Protein AF-A0A1F2SP54-F1 (afdb_monomer)

pLDDT: mean 80.31, std 19.81, range [32.88, 97.44]

Structure (mmCIF, N/CA/C/O backbone):
data_AF-A0A1F2SP54-F1
#
_entry.id   AF-A0A1F2SP54-F1
#
loop_
_atom_site.group_PDB
_atom_site.id
_atom_site.type_symbol
_atom_site.label_atom_id
_atom_site.label_alt_id
_atom_site.label_comp_id
_atom_site.label_asym_id
_atom_site.label_entity_id
_atom_site.label_seq_id
_atom_site.pdbx_PDB_ins_code
_atom_site.Cartn_x
_atom_site.Cartn_y
_atom_site.Car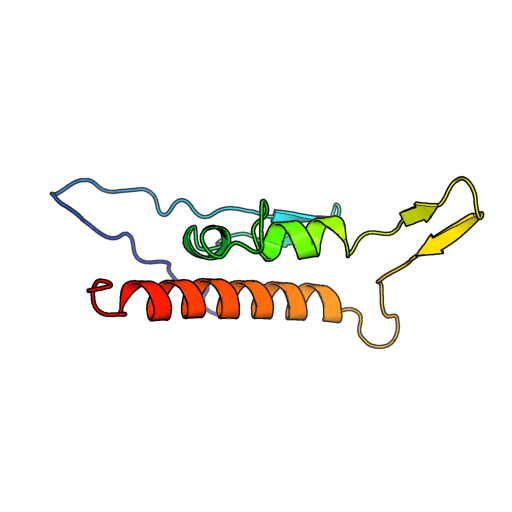tn_z
_atom_site.occupancy
_atom_site.B_iso_or_equiv
_atom_site.auth_seq_id
_atom_site.auth_comp_id
_atom_site.auth_asym_id
_atom_site.auth_atom_id
_atom_site.pdbx_PDB_model_num
ATOM 1 N N . MET A 1 1 ? -17.796 -5.561 -20.008 1.00 35.12 1 MET A N 1
ATOM 2 C CA . MET A 1 1 ? -18.323 -4.612 -19.008 1.00 35.12 1 MET A CA 1
ATOM 3 C C . MET A 1 1 ? -18.390 -5.335 -17.676 1.00 35.12 1 MET A C 1
ATOM 5 O O . MET A 1 1 ? -19.281 -6.151 -17.500 1.00 35.12 1 MET A O 1
ATOM 9 N N . ALA A 1 2 ? -17.398 -5.143 -16.807 1.00 32.88 2 ALA A N 1
ATOM 10 C CA . ALA A 1 2 ? -17.481 -5.594 -15.421 1.00 32.88 2 ALA A CA 1
ATOM 11 C C . ALA A 1 2 ? -18.087 -4.445 -14.614 1.00 32.88 2 ALA A C 1
ATOM 13 O O . ALA A 1 2 ? -17.652 -3.304 -14.768 1.00 32.88 2 ALA A O 1
ATOM 14 N N . ASP A 1 3 ? -19.125 -4.746 -13.844 1.00 33.34 3 ASP A N 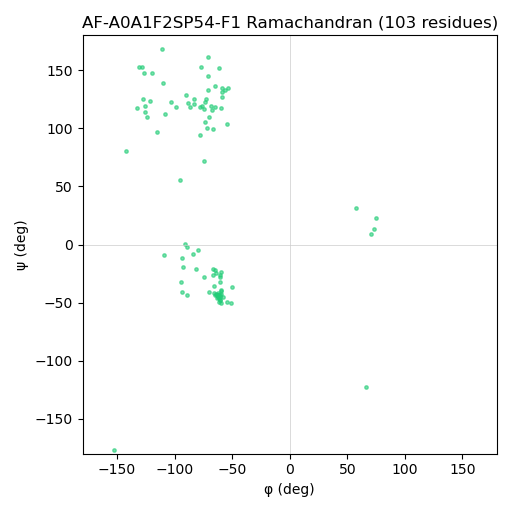1
ATOM 15 C CA . ASP A 1 3 ? -19.806 -3.788 -12.982 1.00 33.34 3 ASP A CA 1
ATOM 16 C C . ASP A 1 3 ? -18.821 -3.333 -11.895 1.00 33.34 3 ASP A C 1
ATOM 18 O O . ASP A 1 3 ? -18.271 -4.156 -11.156 1.00 33.34 3 ASP A O 1
ATOM 22 N N . SER A 1 4 ? -18.510 -2.037 -11.858 1.00 32.91 4 SER A N 1
ATOM 23 C CA . SER A 1 4 ? -17.635 -1.467 -10.833 1.00 32.91 4 SER A CA 1
ATOM 24 C C . SER A 1 4 ? -18.317 -1.606 -9.469 1.00 32.91 4 SER A C 1
ATOM 26 O O . SER A 1 4 ? -19.510 -1.313 -9.369 1.00 32.91 4 SER A O 1
ATOM 28 N N . PRO A 1 5 ? -17.606 -2.011 -8.401 1.00 40.56 5 PRO A N 1
ATOM 29 C CA . PRO A 1 5 ? -18.211 -2.106 -7.080 1.00 40.56 5 PRO A CA 1
ATOM 30 C C . PRO A 1 5 ? -18.736 -0.728 -6.657 1.00 40.56 5 PRO A C 1
ATOM 32 O O . PRO A 1 5 ? -17.978 0.234 -6.533 1.00 40.56 5 PRO A O 1
ATOM 35 N N . GLN A 1 6 ? -20.050 -0.633 -6.459 1.00 42.75 6 GLN A N 1
ATOM 36 C CA . GLN A 1 6 ? -20.692 0.538 -5.875 1.00 42.75 6 GLN A CA 1
ATOM 37 C C . GLN A 1 6 ? -20.340 0.552 -4.386 1.00 42.75 6 GLN A C 1
ATOM 39 O O . GLN A 1 6 ? -20.904 -0.202 -3.595 1.00 42.75 6 GLN A O 1
ATOM 44 N N . PHE A 1 7 ? -19.358 1.365 -4.000 1.00 47.31 7 PHE A N 1
ATOM 45 C CA . PHE A 1 7 ? -19.080 1.634 -2.593 1.00 47.31 7 PHE A CA 1
ATOM 46 C C . PHE A 1 7 ? -20.277 2.399 -2.022 1.00 47.31 7 PHE A C 1
ATOM 48 O O . PHE A 1 7 ? -20.448 3.590 -2.281 1.00 47.31 7 PHE A O 1
ATOM 55 N N . ALA A 1 8 ? -21.156 1.675 -1.328 1.00 41.19 8 ALA A N 1
ATOM 56 C CA . ALA A 1 8 ? -22.379 2.218 -0.761 1.00 41.19 8 ALA A CA 1
ATOM 57 C C . ALA A 1 8 ? -22.060 3.351 0.224 1.00 41.19 8 ALA A C 1
ATOM 59 O O . ALA A 1 8 ? -21.208 3.224 1.103 1.00 41.19 8 ALA A O 1
ATOM 60 N N . THR A 1 9 ? -22.759 4.465 0.052 1.00 47.00 9 THR A N 1
ATOM 61 C CA . THR A 1 9 ? -22.758 5.613 0.954 1.00 47.00 9 THR A CA 1
ATOM 62 C C . THR A 1 9 ? -23.425 5.182 2.261 1.00 47.00 9 THR A C 1
ATOM 64 O O . THR A 1 9 ? -24.588 4.788 2.251 1.00 47.00 9 THR A O 1
ATOM 67 N N . GLY A 1 10 ? -22.692 5.179 3.375 1.00 46.50 10 GLY A N 1
ATOM 68 C CA . GLY A 1 10 ? -23.266 4.890 4.690 1.00 46.50 10 GLY A CA 1
ATOM 69 C C . GLY A 1 10 ? -23.906 6.144 5.281 1.00 46.50 10 GLY A C 1
ATOM 70 O O . GLY A 1 10 ? -23.235 7.168 5.392 1.00 46.50 10 GLY A O 1
ATOM 71 N N . GLU A 1 11 ? -25.185 6.077 5.657 1.00 39.22 11 GLU A N 1
ATOM 72 C CA . GLU A 1 11 ? -25.826 7.101 6.490 1.00 39.22 11 GLU A CA 1
ATOM 73 C C . GLU A 1 11 ? -25.514 6.836 7.968 1.00 39.22 11 GLU A C 1
ATOM 75 O O . GLU A 1 11 ? -25.887 5.798 8.514 1.00 39.22 11 GLU A O 1
ATOM 80 N N . GLU A 1 12 ? -24.884 7.801 8.640 1.00 41.91 12 GLU A N 1
ATOM 81 C CA . GLU A 1 12 ? -24.877 7.893 10.101 1.00 41.91 12 GLU A CA 1
ATOM 82 C C . GLU A 1 12 ? -25.485 9.251 10.485 1.00 41.91 12 GLU A C 1
ATOM 84 O O . GLU A 1 12 ? -25.034 10.298 10.019 1.00 41.91 12 GLU A O 1
ATOM 89 N N . ASN A 1 13 ? -26.545 9.244 11.299 1.00 37.75 13 ASN A N 1
ATOM 90 C CA . ASN A 1 13 ? -27.232 10.449 11.795 1.00 37.75 13 ASN A CA 1
ATOM 91 C C . ASN A 1 13 ? -27.781 11.407 10.710 1.00 37.75 13 ASN A C 1
ATOM 93 O O . ASN A 1 13 ? -27.852 12.616 10.930 1.00 37.75 13 ASN A O 1
ATOM 97 N N . GLY A 1 14 ? -28.187 10.887 9.544 1.00 43.66 14 GLY A N 1
ATOM 98 C CA . GLY A 1 14 ? -28.798 11.685 8.468 1.00 43.66 14 GLY A CA 1
ATOM 99 C C . GLY A 1 14 ? -27.822 12.590 7.708 1.00 43.66 14 GLY A C 1
ATOM 100 O O . GLY A 1 14 ? -28.252 13.478 6.971 1.00 43.66 14 GLY A O 1
ATOM 101 N N . LEU A 1 15 ? -26.512 12.386 7.883 1.00 38.12 15 LEU A N 1
ATOM 102 C CA . LEU A 1 15 ? -25.481 13.065 7.108 1.00 38.12 15 LEU A CA 1
ATOM 103 C C . LEU A 1 15 ? -24.916 12.117 6.052 1.00 38.12 15 LEU A C 1
ATOM 105 O O . LEU A 1 15 ? -24.400 11.039 6.346 1.00 38.12 15 LEU A O 1
ATOM 109 N N . LEU A 1 16 ? -25.019 12.554 4.800 1.00 45.12 16 LEU A N 1
ATOM 110 C CA . LEU A 1 16 ? -24.491 1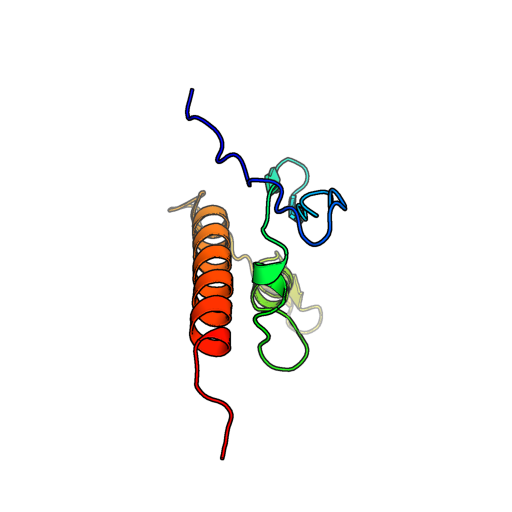1.865 3.632 1.00 45.12 16 LEU A CA 1
ATOM 111 C C . LEU A 1 16 ? -22.980 12.127 3.583 1.00 45.12 16 LEU A C 1
ATOM 113 O O . LEU A 1 16 ? -22.534 13.166 3.091 1.00 45.12 16 LEU A O 1
ATOM 117 N N . PHE A 1 17 ? -22.177 11.222 4.144 1.00 43.97 17 PHE A N 1
ATOM 118 C CA . PHE A 1 17 ? -20.728 11.310 3.992 1.00 43.97 17 PHE A CA 1
ATOM 119 C C . PHE A 1 17 ? -20.378 10.922 2.555 1.00 43.97 17 PHE A C 1
ATOM 121 O O . PHE A 1 17 ? -20.766 9.834 2.120 1.00 43.97 17 PHE A O 1
ATOM 128 N N . PRO A 1 18 ? -19.654 11.758 1.785 1.00 45.12 18 PRO A N 1
ATOM 129 C CA . PRO A 1 18 ? -19.119 11.286 0.521 1.00 45.12 18 PRO A CA 1
ATOM 130 C C . PRO A 1 18 ? -18.279 10.048 0.832 1.00 45.12 18 PRO A C 1
ATOM 132 O O . PRO A 1 18 ? -17.475 10.075 1.766 1.00 45.12 18 PRO A O 1
ATOM 135 N N . ALA A 1 19 ? -18.455 8.962 0.076 1.00 53.31 19 ALA A N 1
ATOM 136 C CA . ALA A 1 19 ? -17.456 7.907 0.064 1.00 53.31 19 ALA A CA 1
ATOM 137 C C . ALA A 1 19 ? -16.139 8.602 -0.301 1.00 53.31 19 ALA A C 1
ATOM 139 O O . ALA A 1 19 ? -15.966 9.040 -1.440 1.00 53.31 19 ALA A O 1
ATOM 140 N N . VAL A 1 20 ? -15.259 8.828 0.680 1.00 55.22 20 VAL A N 1
ATOM 141 C CA . VAL A 1 20 ? -13.971 9.487 0.451 1.00 55.22 20 VAL A CA 1
ATOM 142 C C . VAL A 1 20 ? -13.090 8.462 -0.252 1.00 55.22 20 VAL A C 1
ATOM 144 O O . VAL A 1 20 ? -12.198 7.857 0.326 1.00 55.22 20 VAL A O 1
ATOM 147 N N . CYS A 1 21 ? -13.386 8.193 -1.516 1.00 56.75 21 CYS A N 1
ATOM 148 C CA . CYS A 1 21 ? -12.621 7.283 -2.336 1.00 56.75 21 CYS A CA 1
ATOM 149 C C . CYS A 1 21 ? -11.286 7.950 -2.630 1.00 56.75 21 CYS A C 1
ATOM 151 O O . CYS A 1 21 ? -11.209 8.942 -3.360 1.00 56.75 21 CYS A O 1
ATOM 153 N N . LYS A 1 22 ? -10.222 7.413 -2.040 1.00 79.12 22 LYS A N 1
ATOM 154 C CA . LYS A 1 22 ? -8.877 7.893 -2.328 1.00 79.12 22 LYS A CA 1
ATOM 155 C C . LYS A 1 22 ? -8.428 7.348 -3.680 1.00 79.12 22 LYS A C 1
ATOM 157 O O . LYS A 1 22 ? -8.885 6.294 -4.133 1.00 79.12 22 LYS A O 1
ATOM 162 N N . SER A 1 23 ? -7.544 8.096 -4.329 1.00 81.44 23 SER A N 1
ATOM 163 C CA . SER A 1 23 ? -6.882 7.667 -5.555 1.00 81.44 23 SER A CA 1
ATOM 164 C C . SER A 1 23 ? -5.374 7.613 -5.351 1.00 81.44 23 SER A C 1
ATOM 166 O O . SER A 1 23 ? -4.814 8.381 -4.569 1.00 81.44 23 SER A O 1
ATOM 168 N N . LEU A 1 24 ? -4.734 6.674 -6.038 1.00 79.00 24 LEU A N 1
ATOM 169 C CA . LEU A 1 24 ? -3.299 6.467 -6.046 1.00 79.00 24 LEU A CA 1
ATOM 170 C C . LEU A 1 24 ? -2.799 6.488 -7.489 1.00 79.00 24 LEU A C 1
ATOM 172 O O . LEU A 1 24 ? -3.118 5.595 -8.274 1.00 79.00 24 LEU A O 1
ATOM 176 N N . LYS A 1 25 ? -1.993 7.491 -7.837 1.00 81.12 25 LYS A N 1
ATOM 177 C CA . LYS A 1 25 ? -1.284 7.523 -9.118 1.00 81.12 25 LYS A CA 1
ATOM 178 C C . LYS A 1 25 ? -0.075 6.589 -9.032 1.00 81.12 25 LYS A C 1
ATOM 180 O O . LYS A 1 25 ? 0.804 6.818 -8.210 1.00 81.12 25 LYS A O 1
ATOM 185 N N . VAL A 1 26 ? -0.036 5.551 -9.866 1.00 69.88 26 VAL A N 1
ATOM 186 C CA . VAL A 1 26 ? 1.085 4.592 -9.918 1.00 69.88 26 VAL A CA 1
ATOM 187 C C . VAL A 1 26 ? 2.094 5.015 -10.983 1.00 69.88 26 VAL A C 1
ATOM 189 O O . VAL A 1 26 ? 3.296 4.938 -10.763 1.00 69.88 26 VAL A O 1
ATOM 192 N N . ASN A 1 27 ? 1.613 5.488 -12.136 1.00 71.06 27 ASN A N 1
ATOM 193 C CA . ASN A 1 27 ? 2.432 6.075 -13.195 1.00 71.06 27 ASN A CA 1
ATOM 194 C C . ASN A 1 27 ? 1.605 7.092 -14.006 1.00 71.06 27 ASN A C 1
ATOM 196 O O . ASN A 1 27 ? 0.453 7.375 -13.676 1.00 71.06 27 ASN A O 1
ATOM 200 N N . ASP A 1 28 ? 2.184 7.668 -15.061 1.00 78.06 28 ASP A N 1
ATOM 201 C CA . ASP A 1 28 ? 1.516 8.699 -15.869 1.00 78.06 28 ASP A CA 1
ATOM 202 C C . ASP A 1 28 ? 0.271 8.216 -16.617 1.00 78.06 28 ASP A C 1
ATOM 204 O O . ASP A 1 28 ? -0.591 9.026 -16.942 1.00 78.06 28 ASP A O 1
ATOM 208 N N . SER A 1 29 ? 0.146 6.911 -16.854 1.00 74.38 29 SER A N 1
ATOM 209 C CA . SER A 1 29 ? -0.985 6.308 -17.567 1.00 74.38 29 SER A CA 1
ATOM 210 C C . SER A 1 29 ? -1.917 5.490 -16.665 1.00 74.38 29 SER A C 1
ATOM 212 O O . SER A 1 29 ? -2.986 5.082 -17.112 1.00 74.38 29 SER A O 1
ATOM 214 N N . PHE A 1 30 ? -1.549 5.248 -15.402 1.00 71.19 30 PHE A N 1
ATOM 215 C CA . PHE A 1 30 ? -2.285 4.372 -14.494 1.00 71.19 30 PHE A CA 1
ATOM 216 C C . PHE A 1 30 ? -2.508 5.019 -13.126 1.00 71.19 30 PHE A C 1
ATOM 218 O O . PHE A 1 30 ? -1.574 5.304 -12.370 1.00 71.19 30 PHE A O 1
ATOM 225 N N . THR A 1 31 ? -3.783 5.214 -12.796 1.00 83.38 31 THR A N 1
ATOM 226 C CA . THR A 1 31 ? -4.247 5.703 -11.497 1.00 83.38 31 THR A CA 1
ATOM 227 C C . THR A 1 31 ? -5.301 4.749 -10.965 1.00 83.38 31 THR A C 1
ATOM 229 O O . THR A 1 31 ? -6.301 4.484 -11.628 1.00 83.38 31 THR A O 1
ATOM 232 N N . LEU A 1 32 ? -5.084 4.250 -9.754 1.00 79.88 32 LEU A N 1
ATOM 233 C CA . LEU A 1 32 ? -6.043 3.430 -9.038 1.00 79.88 32 LEU A CA 1
ATOM 234 C C . LEU A 1 32 ? -7.001 4.344 -8.273 1.00 79.88 32 LEU A C 1
ATOM 236 O O . LEU A 1 32 ? -6.572 5.105 -7.412 1.00 79.88 32 LEU A O 1
ATOM 240 N N . SER A 1 33 ? -8.289 4.291 -8.586 1.00 85.19 33 SER A N 1
ATOM 241 C CA . SER A 1 33 ? -9.340 5.049 -7.902 1.00 85.19 33 SER A CA 1
ATOM 242 C C . SER A 1 33 ? -10.253 4.117 -7.102 1.00 85.19 33 SER A C 1
ATOM 244 O O . SER A 1 33 ? -10.175 2.896 -7.228 1.00 85.19 33 SER A O 1
ATOM 246 N N . GLY A 1 34 ? -11.106 4.687 -6.246 1.00 86.00 34 GLY A N 1
ATOM 247 C CA . GLY A 1 34 ? -12.051 3.887 -5.461 1.00 86.00 34 GLY A CA 1
ATOM 248 C C . GLY A 1 34 ? -11.404 3.129 -4.303 1.00 86.00 34 GLY A C 1
ATOM 249 O O . GLY A 1 34 ? -11.948 2.123 -3.865 1.00 86.00 34 GLY A O 1
ATOM 250 N N . ILE A 1 35 ? -10.242 3.572 -3.807 1.00 87.56 35 ILE A N 1
ATOM 251 C CA . ILE A 1 35 ? -9.583 2.905 -2.682 1.00 87.56 35 ILE A CA 1
ATOM 252 C C . ILE A 1 35 ? -10.360 3.239 -1.397 1.00 87.56 35 ILE A C 1
ATOM 254 O O . ILE A 1 35 ? -10.492 4.431 -1.084 1.00 87.56 35 ILE A O 1
ATOM 258 N N . PRO A 1 36 ? -10.852 2.231 -0.645 1.00 89.38 36 PRO A N 1
ATOM 259 C CA . PRO A 1 36 ? -11.526 2.459 0.629 1.00 89.38 36 PRO A CA 1
ATOM 260 C C . PRO A 1 36 ? -10.602 3.196 1.614 1.0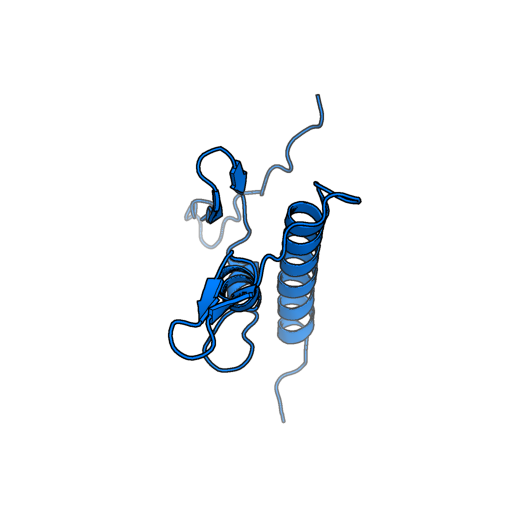0 89.38 36 PRO A C 1
ATOM 262 O O . PRO A 1 36 ? -9.430 2.813 1.728 1.00 89.38 36 PRO A O 1
ATOM 265 N N . PRO A 1 37 ? -11.073 4.234 2.333 1.00 88.44 37 PRO A N 1
ATOM 266 C CA . PRO A 1 37 ? -10.283 4.933 3.349 1.00 88.44 37 PRO A CA 1
ATOM 267 C C . PRO A 1 37 ? -9.606 4.004 4.361 1.00 88.44 37 PRO A C 1
ATOM 269 O O . PRO A 1 37 ? -8.459 4.246 4.741 1.00 88.44 37 PRO A O 1
ATOM 272 N N . GLU A 1 38 ? -10.287 2.922 4.740 1.00 90.06 38 GLU A N 1
ATOM 273 C CA . GLU A 1 38 ? -9.846 1.929 5.718 1.00 90.06 38 GLU A CA 1
ATOM 274 C C . GLU A 1 38 ? -8.551 1.240 5.285 1.00 90.06 38 GLU A C 1
ATOM 276 O O . GLU A 1 38 ? -7.751 0.829 6.123 1.00 90.06 38 GLU A O 1
ATOM 281 N N . ALA A 1 39 ? -8.279 1.166 3.978 1.00 91.19 39 ALA A N 1
ATOM 282 C CA . ALA A 1 39 ? -7.031 0.605 3.470 1.00 91.19 39 ALA A CA 1
ATOM 283 C C . ALA A 1 39 ? -5.788 1.369 3.975 1.00 91.19 39 ALA A C 1
ATOM 285 O O . ALA A 1 39 ? -4.698 0.797 4.032 1.00 91.19 39 ALA A O 1
ATOM 286 N N . PHE A 1 40 ? -5.952 2.638 4.366 1.00 90.94 40 PHE A N 1
ATOM 287 C CA . PHE A 1 40 ? -4.896 3.490 4.920 1.00 90.94 40 PHE A CA 1
ATOM 288 C C . PHE A 1 40 ? -4.842 3.476 6.456 1.00 90.94 40 PHE A C 1
ATOM 290 O O . PHE A 1 40 ? -3.875 3.975 7.033 1.00 90.94 40 PHE A O 1
ATOM 297 N N . GLU A 1 41 ? -5.851 2.915 7.130 1.00 93.50 41 GLU A N 1
ATOM 298 C CA . GLU A 1 41 ? -5.864 2.768 8.593 1.00 93.50 41 GLU A CA 1
ATOM 299 C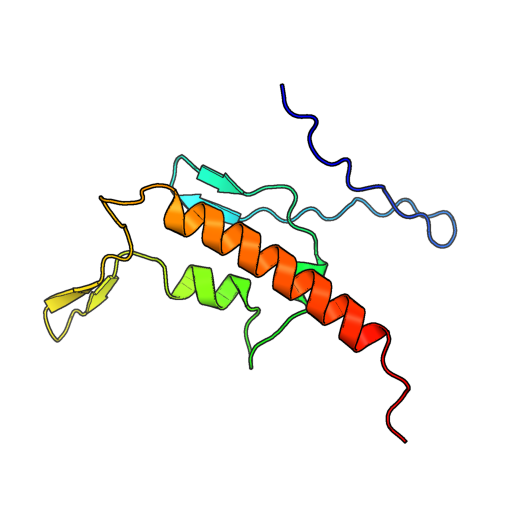 C . GLU A 1 41 ? -4.931 1.645 9.057 1.00 93.50 41 GLU A C 1
ATOM 301 O O . GLU A 1 41 ? -4.377 1.717 10.156 1.00 93.50 41 GLU A O 1
ATOM 306 N N . TYR A 1 42 ? -4.707 0.625 8.219 1.00 94.56 42 TYR A N 1
ATOM 307 C CA . TYR A 1 42 ? -3.742 -0.427 8.525 1.00 94.56 42 TYR A CA 1
ATOM 308 C C . TYR A 1 42 ? -2.302 0.082 8.378 1.00 94.56 42 TYR A C 1
ATOM 310 O O . TYR A 1 42 ? -1.784 0.261 7.267 1.00 94.56 42 TYR A O 1
ATOM 318 N N . ARG A 1 43 ? -1.651 0.311 9.523 1.00 93.12 43 ARG A N 1
ATOM 319 C CA . ARG A 1 43 ? -0.318 0.914 9.621 1.00 93.12 43 ARG A CA 1
ATOM 320 C C . ARG A 1 43 ? 0.741 -0.085 10.067 1.00 93.12 43 ARG A C 1
ATOM 322 O O . ARG A 1 43 ? 0.537 -0.852 11.001 1.00 93.12 43 ARG A O 1
ATOM 329 N N . LEU A 1 44 ? 1.907 0.010 9.435 1.00 91.62 44 LEU A N 1
ATOM 330 C CA . LEU A 1 44 ? 3.135 -0.685 9.806 1.00 91.62 44 LEU A CA 1
ATOM 331 C C . LEU A 1 44 ? 4.161 0.373 10.225 1.00 91.62 44 LEU A C 1
ATOM 333 O O . LEU A 1 44 ? 4.793 1.030 9.390 1.00 91.62 44 LEU A O 1
ATOM 337 N N . GLY A 1 45 ? 4.263 0.594 11.538 1.00 93.06 45 GLY A N 1
ATOM 338 C CA . GLY A 1 45 ? 4.998 1.721 12.108 1.00 93.06 45 GLY A CA 1
ATOM 339 C C . GLY A 1 45 ? 4.333 3.060 11.769 1.00 93.06 45 GLY A C 1
ATOM 340 O O . GLY A 1 45 ? 3.156 3.284 12.057 1.00 93.06 45 GLY A O 1
ATOM 341 N N . ASN A 1 46 ? 5.084 3.960 11.131 1.00 92.62 46 ASN A N 1
ATOM 342 C CA . ASN A 1 46 ? 4.640 5.332 10.857 1.00 92.62 46 ASN A CA 1
ATOM 343 C C . ASN A 1 46 ? 3.927 5.517 9.505 1.00 92.62 46 ASN A C 1
ATOM 345 O O . ASN A 1 46 ? 3.529 6.637 9.182 1.00 92.62 46 ASN A O 1
ATOM 349 N N . ARG A 1 47 ? 3.758 4.450 8.719 1.00 90.38 47 ARG A N 1
ATOM 350 C CA . ARG A 1 47 ? 3.205 4.492 7.356 1.00 90.38 47 ARG A CA 1
ATOM 351 C C . ARG A 1 47 ? 2.112 3.440 7.173 1.00 90.38 47 ARG A C 1
ATOM 353 O O . ARG A 1 47 ? 2.117 2.428 7.875 1.00 90.38 47 ARG A O 1
ATOM 360 N N . SER A 1 48 ? 1.164 3.678 6.264 1.00 92.50 48 SER A N 1
ATOM 361 C CA . SER A 1 48 ? 0.206 2.638 5.872 1.00 92.50 48 SER A CA 1
ATOM 362 C C . SER A 1 48 ? 0.897 1.556 5.038 1.00 92.50 48 SER A C 1
ATOM 364 O O . SER A 1 48 ? 1.971 1.780 4.475 1.00 92.50 48 SER A O 1
ATOM 366 N N . SER A 1 49 ? 0.285 0.376 4.931 1.00 92.00 49 SER A N 1
ATOM 367 C CA . SER A 1 49 ? 0.822 -0.682 4.059 1.00 92.00 49 SER A CA 1
ATOM 368 C C . SER A 1 49 ? 0.898 -0.249 2.589 1.00 92.00 49 SER A C 1
ATOM 370 O O . SER A 1 49 ? 1.821 -0.643 1.883 1.00 92.00 49 SER A O 1
ATOM 372 N N . LEU A 1 50 ? -0.025 0.606 2.133 1.00 89.75 50 LEU A N 1
ATOM 373 C CA . LEU A 1 50 ? 0.016 1.165 0.779 1.00 89.75 50 LEU A CA 1
ATOM 374 C C . LEU A 1 50 ? 1.156 2.165 0.593 1.00 89.75 50 LEU A C 1
ATOM 376 O O . LEU A 1 50 ? 1.831 2.106 -0.429 1.00 89.75 50 LEU A O 1
ATOM 380 N N . ASP A 1 51 ? 1.421 3.023 1.580 1.00 88.62 51 ASP A N 1
ATOM 381 C CA . ASP A 1 51 ? 2.555 3.958 1.526 1.00 88.62 51 ASP A CA 1
ATOM 382 C C . ASP A 1 51 ? 3.886 3.211 1.392 1.00 88.62 51 ASP A C 1
ATOM 384 O O . ASP A 1 51 ? 4.759 3.629 0.637 1.00 88.62 51 ASP A O 1
ATOM 388 N N . TRP A 1 52 ? 4.029 2.078 2.087 1.00 91.62 52 TRP A N 1
ATOM 389 C CA . TRP A 1 52 ? 5.198 1.210 1.947 1.00 91.62 52 TRP A CA 1
ATOM 390 C C . TRP A 1 52 ? 5.347 0.648 0.535 1.00 91.62 52 TRP A C 1
ATOM 392 O O . TRP A 1 52 ? 6.452 0.640 -0.000 1.00 91.62 52 TRP A O 1
ATOM 402 N N . VAL A 1 53 ? 4.253 0.201 -0.085 1.00 90.19 53 VAL A N 1
ATOM 403 C CA . VAL A 1 53 ? 4.290 -0.290 -1.469 1.00 90.19 53 VAL A CA 1
ATOM 404 C C . VAL A 1 53 ? 4.715 0.821 -2.425 1.00 90.19 53 VAL A C 1
ATOM 406 O O . VAL A 1 53 ? 5.581 0.594 -3.260 1.00 90.19 53 VAL A O 1
ATOM 409 N N . ILE A 1 54 ? 4.156 2.022 -2.283 1.00 85.88 54 ILE A N 1
ATOM 410 C CA . ILE A 1 54 ? 4.470 3.169 -3.148 1.00 85.88 54 ILE A CA 1
ATOM 411 C C . ILE A 1 54 ? 5.949 3.557 -3.036 1.00 85.88 54 ILE A C 1
ATOM 413 O O . ILE A 1 54 ? 6.604 3.796 -4.045 1.00 85.88 54 ILE A O 1
ATOM 417 N N . ASP A 1 55 ? 6.475 3.592 -1.812 1.00 86.06 55 ASP A N 1
ATOM 418 C CA . ASP A 1 55 ? 7.865 3.957 -1.528 1.00 86.06 55 ASP A CA 1
ATOM 419 C C . ASP A 1 55 ? 8.867 2.936 -2.089 1.00 86.06 55 ASP A C 1
ATOM 421 O O . ASP A 1 55 ? 9.945 3.315 -2.538 1.00 86.06 55 ASP A O 1
ATOM 425 N N . GLN A 1 56 ? 8.517 1.647 -2.080 1.00 88.50 56 GLN A N 1
ATOM 426 C CA . GLN A 1 56 ? 9.430 0.566 -2.464 1.00 88.50 56 GLN A CA 1
ATOM 427 C C . GLN A 1 56 ? 9.314 0.150 -3.937 1.00 88.50 56 GLN A C 1
ATOM 429 O O . GLN A 1 56 ? 10.308 -0.245 -4.540 1.00 88.50 56 GLN A O 1
ATOM 434 N N . TYR A 1 57 ? 8.125 0.230 -4.538 1.00 89.81 57 TYR A N 1
ATOM 435 C CA . TYR A 1 57 ? 7.870 -0.233 -5.907 1.00 89.81 57 TYR A CA 1
ATOM 436 C C . TYR A 1 57 ? 7.990 0.902 -6.927 1.00 89.81 57 TYR A C 1
ATOM 438 O O . TYR A 1 57 ? 7.096 1.150 -7.734 1.00 89.81 57 TYR A O 1
ATOM 446 N N . GLN A 1 58 ? 9.144 1.563 -6.910 1.00 87.75 58 GLN A N 1
ATOM 447 C CA . GLN A 1 58 ? 9.554 2.569 -7.886 1.00 87.75 58 GLN A CA 1
ATOM 448 C C . GLN A 1 58 ? 10.943 2.237 -8.435 1.00 87.75 58 GLN A C 1
ATOM 450 O O . GLN A 1 58 ? 11.755 1.598 -7.767 1.00 87.75 58 GLN A O 1
ATOM 455 N N . VAL A 1 59 ? 11.224 2.682 -9.661 1.00 90.81 59 VAL A N 1
ATOM 456 C CA . VAL A 1 59 ? 12.579 2.610 -10.215 1.00 90.81 59 VAL A CA 1
ATOM 457 C C . VAL A 1 59 ? 13.458 3.578 -9.431 1.00 90.81 59 VAL A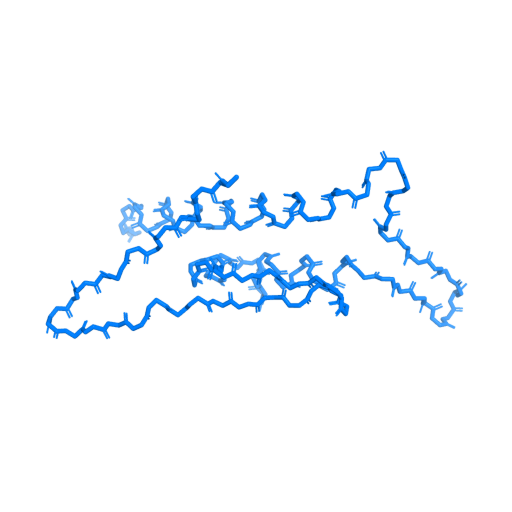 C 1
ATOM 459 O O . VAL A 1 59 ? 13.211 4.783 -9.438 1.00 90.81 59 VAL A O 1
ATOM 462 N N . MET A 1 60 ? 14.492 3.058 -8.778 1.00 88.81 60 MET A N 1
ATOM 463 C CA . MET A 1 60 ? 15.449 3.855 -8.015 1.00 88.81 60 MET A CA 1
ATOM 464 C C . MET A 1 60 ? 16.867 3.555 -8.470 1.00 88.81 60 MET A C 1
ATOM 466 O O . MET A 1 60 ? 17.195 2.429 -8.832 1.00 88.81 60 MET A O 1
ATOM 470 N N . GLU A 1 61 ? 17.724 4.564 -8.414 1.00 92.94 61 GLU A N 1
ATOM 471 C CA . GLU A 1 61 ? 19.156 4.410 -8.629 1.00 92.94 61 GLU A CA 1
ATOM 472 C C . GLU A 1 61 ? 19.881 4.995 -7.424 1.00 92.94 61 GLU A C 1
ATOM 474 O O . GLU A 1 61 ? 19.715 6.174 -7.088 1.00 92.94 61 GLU A O 1
ATOM 479 N N . ASP A 1 62 ? 20.648 4.154 -6.736 1.00 88.94 62 ASP A N 1
ATOM 480 C CA . ASP A 1 62 ? 21.462 4.610 -5.623 1.00 88.94 62 ASP A CA 1
ATOM 481 C C . ASP A 1 62 ? 22.671 5.384 -6.158 1.00 88.94 62 ASP A C 1
ATOM 483 O O . ASP A 1 62 ? 23.528 4.840 -6.848 1.00 88.94 62 ASP A O 1
ATOM 487 N N . LYS A 1 63 ? 22.754 6.674 -5.825 1.00 89.56 63 LYS A N 1
ATOM 488 C CA . LYS A 1 63 ? 23.776 7.578 -6.380 1.00 89.56 63 LYS A CA 1
ATOM 489 C C . LYS A 1 63 ? 25.202 7.235 -5.953 1.00 89.56 63 LYS A C 1
ATOM 491 O O . LYS A 1 63 ? 26.144 7.705 -6.584 1.00 89.56 63 LYS A O 1
ATOM 496 N N . HIS A 1 64 ? 25.370 6.502 -4.855 1.00 90.31 64 HIS A N 1
ATOM 497 C CA . HIS A 1 64 ? 26.687 6.188 -4.313 1.00 90.31 64 HIS A CA 1
ATOM 498 C C . HIS A 1 64 ? 27.258 4.899 -4.913 1.00 90.31 64 HIS A C 1
ATOM 500 O O . HIS A 1 64 ? 28.429 4.855 -5.277 1.00 90.31 64 HIS A O 1
ATOM 506 N N . SER A 1 65 ? 26.424 3.868 -5.035 1.00 91.38 65 SER A N 1
ATOM 507 C CA . SER A 1 65 ? 26.786 2.556 -5.576 1.00 91.38 65 SER A CA 1
ATOM 508 C C . SER A 1 65 ? 26.523 2.412 -7.076 1.00 91.38 65 SER A C 1
ATOM 510 O O . SER A 1 65 ? 27.082 1.513 -7.700 1.00 91.38 65 SER A O 1
ATOM 512 N N . GLY A 1 66 ? 25.674 3.262 -7.661 1.00 91.56 66 GLY A N 1
ATOM 513 C CA . GLY A 1 66 ? 25.204 3.146 -9.045 1.00 91.56 66 GLY A CA 1
ATOM 514 C C . GLY A 1 66 ? 24.251 1.969 -9.276 1.00 91.56 66 GLY A C 1
ATOM 515 O O . GLY A 1 66 ? 23.940 1.640 -10.420 1.00 91.56 66 GLY A O 1
ATOM 516 N N . ILE A 1 67 ? 23.800 1.291 -8.214 1.00 92.06 67 ILE A N 1
ATOM 517 C CA . ILE A 1 67 ? 22.911 0.136 -8.342 1.00 92.06 67 ILE A CA 1
ATOM 518 C C . ILE A 1 67 ? 21.498 0.631 -8.663 1.00 92.06 67 ILE A C 1
ATOM 520 O O . ILE A 1 67 ? 20.873 1.346 -7.875 1.00 92.06 67 ILE A O 1
ATOM 524 N N . ARG A 1 68 ? 20.987 0.209 -9.824 1.00 93.50 68 ARG A N 1
ATOM 525 C CA . ARG A 1 68 ? 19.607 0.447 -10.257 1.00 93.50 68 ARG A CA 1
ATOM 526 C C . ARG A 1 68 ? 18.693 -0.673 -9.759 1.00 93.50 68 ARG A C 1
ATOM 528 O O . ARG A 1 68 ? 18.888 -1.837 -10.101 1.00 93.50 68 ARG A O 1
ATOM 535 N N . SER A 1 69 ? 17.679 -0.301 -8.988 1.00 90.62 69 SER A N 1
ATOM 536 C CA . SER A 1 69 ? 16.564 -1.153 -8.583 1.00 90.62 69 SER A CA 1
ATOM 537 C C . SER A 1 69 ? 15.372 -0.874 -9.495 1.00 90.62 69 SER A C 1
ATOM 539 O O . SER A 1 69 ? 14.881 0.253 -9.553 1.00 90.62 69 SER A O 1
ATOM 541 N N . ASP A 1 70 ? 14.927 -1.888 -10.234 1.00 93.06 70 ASP A N 1
ATOM 542 C CA . ASP A 1 70 ? 13.754 -1.818 -11.104 1.00 93.06 70 ASP A CA 1
ATOM 543 C C . ASP A 1 70 ? 12.769 -2.930 -10.701 1.00 93.06 70 ASP A C 1
ATOM 545 O O . ASP A 1 70 ? 13.076 -4.107 -10.896 1.00 93.06 70 ASP A O 1
ATOM 549 N N . PRO A 1 71 ? 11.612 -2.593 -10.101 1.00 91.75 71 PRO A N 1
ATOM 550 C CA . PRO A 1 71 ? 10.649 -3.588 -9.638 1.00 91.75 71 PRO A CA 1
ATOM 551 C C . PRO A 1 71 ? 9.767 -4.149 -10.766 1.00 91.75 71 PRO A C 1
ATOM 553 O O . PRO A 1 71 ? 8.949 -5.036 -10.510 1.00 91.75 71 PRO A O 1
ATOM 556 N N . ASN A 1 72 ? 9.878 -3.632 -11.997 1.00 92.38 72 ASN A N 1
ATOM 557 C CA . ASN A 1 72 ? 9.066 -4.094 -13.117 1.00 92.38 72 ASN A CA 1
ATOM 558 C C . ASN A 1 72 ? 9.490 -5.496 -13.562 1.00 92.38 72 ASN A C 1
ATOM 560 O O . ASN A 1 72 ? 10.667 -5.785 -13.775 1.00 92.38 72 ASN A O 1
ATOM 564 N N . ARG A 1 73 ? 8.498 -6.365 -13.757 1.00 93.56 73 ARG A N 1
ATOM 565 C CA . ARG A 1 73 ? 8.691 -7.751 -14.180 1.00 93.56 73 ARG A CA 1
ATOM 566 C C . ARG A 1 73 ? 8.232 -7.924 -15.619 1.00 93.56 73 ARG A C 1
ATOM 568 O O . ARG A 1 73 ? 7.043 -7.835 -15.903 1.00 93.56 73 ARG A O 1
ATOM 575 N N . ALA A 1 74 ? 9.170 -8.178 -16.528 1.00 94.12 74 ALA A N 1
ATOM 576 C CA . ALA A 1 74 ? 8.855 -8.368 -17.946 1.00 94.12 74 ALA A CA 1
ATOM 577 C C . ALA A 1 74 ? 8.024 -9.640 -18.207 1.00 94.12 74 ALA A C 1
ATOM 579 O O . ALA A 1 74 ? 7.286 -9.704 -19.186 1.00 94.12 74 ALA A O 1
ATOM 580 N N . ASP A 1 75 ? 8.141 -10.638 -17.330 1.00 96.88 75 ASP A N 1
ATOM 581 C CA . ASP A 1 75 ? 7.402 -11.900 -17.369 1.00 96.88 75 ASP A CA 1
ATOM 582 C C . ASP A 1 75 ? 5.983 -11.800 -16.781 1.00 96.88 75 ASP A C 1
ATOM 584 O O . ASP A 1 75 ? 5.128 -12.618 -17.116 1.00 96.88 75 ASP A O 1
ATOM 588 N N . ASP A 1 76 ? 5.715 -10.798 -15.935 1.00 95.88 76 ASP A N 1
ATOM 589 C CA . ASP A 1 76 ? 4.393 -10.527 -15.357 1.00 95.88 76 ASP A CA 1
ATOM 590 C C . ASP A 1 76 ? 4.142 -9.007 -15.256 1.00 95.88 76 ASP A C 1
ATOM 592 O O . ASP A 1 76 ? 4.306 -8.417 -14.181 1.00 95.88 76 ASP A O 1
ATOM 596 N N . PRO A 1 77 ? 3.743 -8.355 -16.368 1.00 90.25 77 PRO A N 1
ATOM 597 C CA . PRO A 1 77 ? 3.553 -6.902 -16.419 1.00 90.25 77 PRO A CA 1
ATOM 598 C C . PRO A 1 77 ? 2.497 -6.376 -15.437 1.00 90.25 77 PRO A C 1
ATOM 600 O O . PRO A 1 77 ? 2.595 -5.246 -14.960 1.00 90.25 77 PRO A O 1
ATOM 603 N N . ASP A 1 78 ? 1.509 -7.204 -15.092 1.00 89.88 78 ASP A N 1
ATOM 604 C CA . ASP A 1 78 ? 0.400 -6.831 -14.209 1.00 89.88 78 ASP A CA 1
ATOM 605 C C . ASP A 1 78 ? 0.706 -7.089 -12.724 1.00 89.88 78 ASP A C 1
ATOM 607 O O . ASP A 1 78 ? -0.120 -6.787 -11.856 1.00 89.88 78 ASP A O 1
ATOM 611 N N . TYR A 1 79 ? 1.885 -7.640 -12.403 1.00 92.44 79 TYR A N 1
ATOM 612 C CA . TYR A 1 79 ? 2.270 -8.049 -11.050 1.00 92.44 79 TYR A CA 1
ATOM 613 C C . TYR A 1 79 ? 2.051 -6.943 -10.011 1.00 92.44 79 TYR A C 1
ATOM 615 O O . TYR A 1 79 ? 1.398 -7.169 -8.990 1.00 92.44 79 TYR A O 1
ATOM 623 N N . ILE A 1 80 ? 2.555 -5.736 -10.283 1.00 90.06 80 ILE A N 1
ATOM 624 C CA . ILE A 1 80 ? 2.497 -4.614 -9.338 1.00 90.06 80 ILE A CA 1
ATOM 625 C C . ILE A 1 80 ? 1.044 -4.192 -9.098 1.00 90.06 80 ILE A C 1
ATOM 627 O O . ILE A 1 80 ? 0.634 -4.008 -7.953 1.00 90.06 80 ILE A O 1
ATOM 631 N N . VAL A 1 81 ? 0.235 -4.101 -10.157 1.00 88.56 81 VAL A N 1
ATOM 632 C CA . VAL A 1 81 ? -1.184 -3.723 -10.054 1.00 88.56 81 VAL A CA 1
ATOM 633 C C . VAL A 1 81 ? -1.957 -4.753 -9.231 1.00 88.56 81 VAL A C 1
ATOM 635 O O . VAL A 1 81 ? -2.705 -4.399 -8.315 1.00 88.56 81 VAL A O 1
ATOM 638 N N . ARG A 1 82 ? -1.734 -6.039 -9.513 1.00 92.00 82 ARG A N 1
ATOM 639 C CA . ARG A 1 82 ? -2.348 -7.154 -8.785 1.00 92.00 82 ARG A CA 1
ATOM 640 C C . ARG A 1 82 ? -1.967 -7.127 -7.302 1.00 92.00 82 ARG A C 1
ATOM 642 O O . ARG A 1 82 ? -2.840 -7.258 -6.445 1.00 92.00 82 ARG A O 1
ATOM 649 N N . MET A 1 83 ? -0.685 -6.910 -7.006 1.00 93.69 83 MET A N 1
ATOM 650 C CA . MET A 1 83 ? -0.157 -6.811 -5.646 1.00 93.69 83 MET A CA 1
ATOM 651 C C . MET A 1 83 ? -0.776 -5.633 -4.882 1.00 93.69 83 MET A C 1
ATOM 653 O O . MET A 1 83 ? -1.204 -5.813 -3.744 1.00 93.69 83 MET A O 1
ATOM 657 N N . VAL A 1 84 ? -0.898 -4.449 -5.494 1.00 91.19 84 VAL A N 1
ATOM 658 C CA . VAL A 1 84 ? -1.564 -3.296 -4.860 1.00 91.19 84 VAL A CA 1
ATOM 659 C C . VAL A 1 84 ? -3.006 -3.645 -4.479 1.00 91.19 84 VAL A C 1
ATOM 661 O O . VAL A 1 84 ? -3.418 -3.391 -3.348 1.00 91.19 84 VAL A O 1
ATOM 664 N N . GLY A 1 85 ? -3.758 -4.301 -5.370 1.00 91.06 85 GLY A N 1
ATOM 665 C CA . GLY A 1 85 ? -5.114 -4.773 -5.067 1.00 91.06 85 GLY A CA 1
ATOM 666 C C . GLY A 1 85 ? -5.168 -5.757 -3.889 1.00 91.06 85 GLY A C 1
ATOM 667 O O . GLY A 1 85 ? -6.051 -5.662 -3.033 1.00 91.06 85 GLY A O 1
ATOM 668 N N . GLN A 1 86 ? -4.197 -6.670 -3.795 1.00 95.50 86 GLN A N 1
ATOM 669 C CA . GLN A 1 86 ? -4.076 -7.599 -2.666 1.00 95.50 86 GLN A CA 1
ATOM 670 C C . GLN A 1 86 ? -3.762 -6.871 -1.353 1.00 95.50 86 GLN A C 1
ATOM 672 O O . GLN A 1 86 ? -4.378 -7.177 -0.332 1.00 95.50 86 GLN A O 1
ATOM 677 N N . VAL A 1 87 ? -2.869 -5.879 -1.378 1.00 94.75 87 VAL A N 1
ATOM 678 C CA . VAL A 1 87 ? -2.527 -5.069 -0.199 1.00 94.75 87 VAL A CA 1
ATOM 679 C C . VAL A 1 87 ? -3.733 -4.268 0.284 1.00 94.75 87 VAL A C 1
ATOM 681 O O . VAL A 1 87 ? -4.013 -4.285 1.478 1.00 94.75 87 VAL A O 1
ATOM 684 N N . ILE A 1 88 ? -4.513 -3.656 -0.617 1.00 93.44 88 ILE A N 1
ATOM 685 C CA . ILE A 1 88 ? -5.779 -2.991 -0.255 1.00 93.44 88 ILE A CA 1
ATOM 686 C C . ILE A 1 88 ? -6.698 -3.965 0.483 1.00 93.44 88 ILE A C 1
ATOM 688 O O . ILE A 1 88 ? -7.208 -3.647 1.558 1.00 93.44 88 ILE A O 1
ATOM 692 N N . ARG A 1 89 ? -6.892 -5.165 -0.076 1.00 95.44 89 ARG A N 1
ATOM 693 C CA . ARG A 1 89 ? -7.777 -6.178 0.506 1.00 95.44 89 ARG A CA 1
ATOM 694 C C . ARG A 1 89 ? -7.322 -6.597 1.902 1.00 95.44 89 ARG A C 1
ATOM 696 O O . ARG A 1 89 ? -8.139 -6.622 2.817 1.00 95.44 89 ARG A O 1
ATOM 703 N N . VAL A 1 90 ? -6.034 -6.899 2.066 1.00 97.44 90 VAL A N 1
ATOM 704 C CA . VAL A 1 90 ? -5.452 -7.283 3.361 1.00 97.44 90 VAL A CA 1
ATOM 705 C C . VAL A 1 90 ? -5.572 -6.149 4.375 1.00 97.44 90 VAL A C 1
ATOM 707 O O . VAL A 1 90 ? -5.940 -6.414 5.518 1.00 97.44 90 VAL A O 1
ATOM 710 N N . SER A 1 91 ? -5.327 -4.898 3.976 1.00 95.81 91 SER A N 1
ATOM 711 C CA . SER A 1 91 ? -5.465 -3.741 4.864 1.00 95.81 91 SER A CA 1
ATOM 712 C C . SER A 1 91 ? -6.891 -3.599 5.395 1.00 95.81 91 SER A C 1
ATOM 714 O O . SER A 1 91 ? -7.090 -3.513 6.605 1.00 95.81 91 SER A O 1
ATOM 716 N N . VAL A 1 92 ? -7.889 -3.626 4.506 1.00 95.88 92 VAL A N 1
ATOM 717 C CA . VAL A 1 92 ? -9.304 -3.490 4.887 1.00 95.88 92 VAL A CA 1
ATOM 718 C C . VAL A 1 92 ? -9.751 -4.654 5.774 1.00 95.88 92 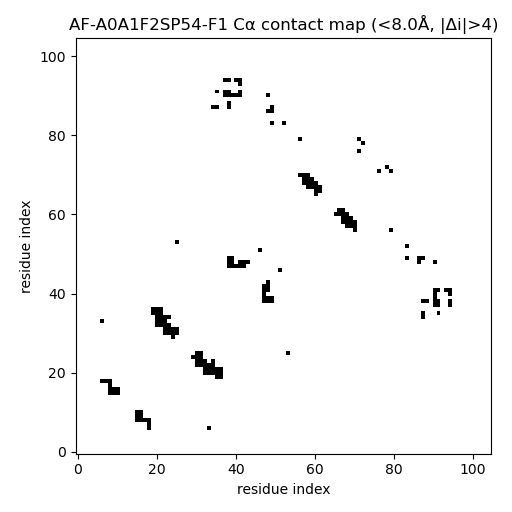VAL A C 1
ATOM 720 O O . VAL A 1 92 ? -10.416 -4.437 6.788 1.00 95.88 92 VAL A O 1
ATOM 723 N N . GLU A 1 93 ? -9.371 -5.886 5.427 1.00 97.31 93 GLU A N 1
ATOM 724 C CA . GLU A 1 93 ? -9.712 -7.070 6.222 1.00 97.31 93 GLU A CA 1
ATOM 725 C C . GLU A 1 93 ? -9.091 -7.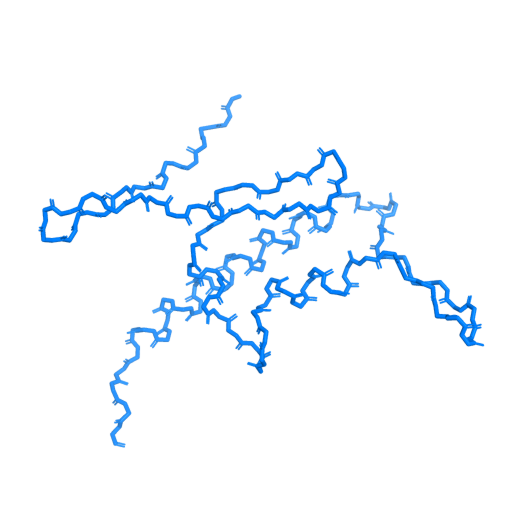006 7.618 1.00 97.31 93 GLU A C 1
ATOM 727 O O . GLU A 1 93 ? -9.768 -7.247 8.614 1.00 97.31 93 GLU A O 1
ATOM 732 N N . THR A 1 94 ? -7.822 -6.606 7.702 1.00 96.69 94 THR A N 1
ATOM 733 C CA . THR A 1 94 ? -7.122 -6.464 8.982 1.00 96.69 94 THR A CA 1
ATOM 734 C C . THR A 1 94 ? -7.802 -5.431 9.870 1.00 96.69 94 THR A C 1
ATOM 736 O O . THR A 1 94 ? -8.055 -5.706 11.040 1.00 96.69 94 THR A O 1
ATOM 739 N N . VAL A 1 95 ? -8.157 -4.265 9.323 1.00 96.06 95 VAL A N 1
ATOM 740 C CA . VAL A 1 95 ? -8.876 -3.224 10.074 1.00 96.06 95 VAL A CA 1
ATOM 741 C C . VAL A 1 95 ? -10.212 -3.748 10.590 1.00 96.06 95 VAL A C 1
ATOM 743 O O . VAL A 1 95 ? -10.544 -3.518 11.752 1.00 96.06 95 VAL A O 1
ATOM 746 N N . ARG A 1 96 ? -10.957 -4.499 9.769 1.00 95.94 96 ARG A N 1
ATOM 747 C CA . ARG A 1 96 ? -12.216 -5.124 10.189 1.00 95.94 96 ARG A CA 1
ATOM 748 C C . ARG A 1 96 ? -12.007 -6.100 11.347 1.00 95.94 96 ARG A C 1
ATOM 750 O O . ARG A 1 96 ? -12.727 -6.016 12.338 1.00 95.94 96 ARG A O 1
ATOM 757 N N . ILE A 1 97 ? -11.017 -6.988 11.242 1.00 96.75 97 ILE A N 1
ATOM 758 C CA . ILE A 1 97 ? -10.700 -7.971 12.286 1.00 96.75 97 ILE A CA 1
ATOM 759 C C . ILE A 1 97 ? -10.312 -7.259 13.581 1.00 96.75 97 ILE A C 1
ATOM 761 O O . ILE A 1 97 ? -10.885 -7.552 14.626 1.00 96.75 97 ILE A O 1
ATOM 765 N N . VAL A 1 98 ? -9.401 -6.286 13.522 1.00 94.88 98 VAL A N 1
ATOM 766 C CA . VAL A 1 98 ? -8.940 -5.547 14.706 1.00 94.88 98 VAL A CA 1
ATOM 767 C C . VAL A 1 98 ? -10.092 -4.805 15.384 1.00 94.88 98 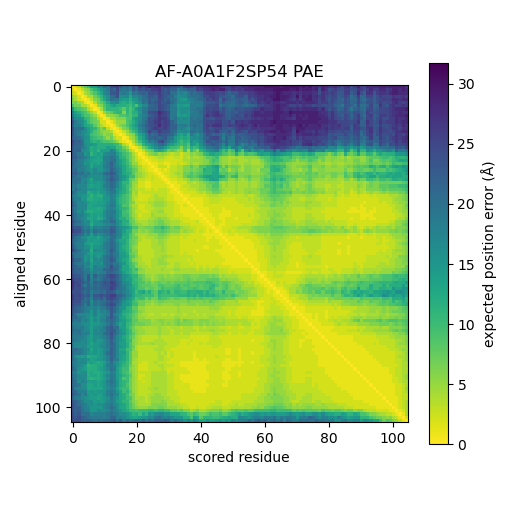VAL A C 1
ATOM 769 O O . VAL A 1 98 ? -10.222 -4.884 16.602 1.00 94.88 98 VAL A O 1
ATOM 772 N N . LYS A 1 99 ? -10.971 -4.147 14.615 1.00 93.19 99 LYS A N 1
ATOM 773 C CA . LYS A 1 99 ? -12.169 -3.474 15.152 1.00 93.19 99 LYS A CA 1
ATOM 774 C C . LYS A 1 99 ? -13.165 -4.446 15.798 1.00 93.19 99 LYS A C 1
ATOM 776 O O . LYS A 1 99 ? -13.945 -4.025 16.644 1.00 93.19 99 LYS A O 1
ATOM 781 N N . SER A 1 100 ? -13.147 -5.722 15.411 1.00 95.44 100 SER A N 1
ATOM 782 C CA . SER A 1 100 ? -14.012 -6.760 15.989 1.00 95.44 100 SER A CA 1
ATOM 783 C C . SER A 1 100 ? -13.466 -7.389 17.276 1.00 95.44 100 SER A C 1
ATOM 785 O O . SER A 1 100 ? -14.170 -8.168 17.920 1.00 95.44 100 SER A O 1
ATOM 787 N N . LEU A 1 101 ? -12.222 -7.080 17.659 1.00 96.00 101 LEU A N 1
ATOM 788 C CA . LEU A 1 101 ? -11.629 -7.613 18.882 1.00 96.00 101 LEU A CA 1
ATOM 789 C C . LEU A 1 101 ? -12.287 -6.991 20.125 1.00 96.00 101 LEU A C 1
ATOM 791 O O . LEU A 1 101 ? -12.631 -5.806 20.117 1.00 96.00 101 LEU A O 1
ATOM 795 N N . PRO A 1 102 ? -12.450 -7.761 21.216 1.00 94.62 102 PRO A N 1
ATOM 796 C CA . PRO A 1 102 ? -12.925 -7.210 22.477 1.00 94.62 102 PRO A CA 1
ATOM 797 C C . PRO A 1 102 ? -11.951 -6.150 23.001 1.00 94.62 102 PRO A C 1
ATOM 799 O O . PRO A 1 102 ? -10.745 -6.220 22.752 1.00 94.62 102 PRO A O 1
ATOM 802 N N . ALA A 1 103 ? -12.477 -5.189 23.764 1.00 89.88 103 ALA A N 1
ATOM 803 C CA . ALA A 1 103 ? -11.647 -4.197 24.434 1.00 89.88 103 ALA A CA 1
ATOM 804 C C . ALA A 1 103 ? -10.574 -4.898 25.278 1.00 89.88 103 ALA A C 1
ATOM 806 O O . ALA A 1 103 ? -10.865 -5.864 25.992 1.00 89.88 103 ALA A O 1
ATOM 807 N N . ALA A 1 104 ? -9.336 -4.413 25.177 1.00 82.31 104 ALA A N 1
ATOM 808 C CA . ALA A 1 104 ? -8.258 -4.900 26.019 1.00 82.31 104 ALA A CA 1
ATOM 809 C C . ALA A 1 104 ? -8.645 -4.674 27.488 1.00 82.31 104 ALA A C 1
ATOM 811 O O . ALA A 1 104 ? -9.072 -3.579 27.859 1.00 82.31 104 ALA A O 1
ATOM 812 N N . ARG A 1 105 ? -8.567 -5.746 28.278 1.00 69.75 105 ARG A N 1
ATOM 813 C CA . ARG A 1 105 ? -8.879 -5.741 29.707 1.00 69.75 105 ARG A CA 1
ATOM 814 C C . ARG A 1 105 ? -7.763 -5.096 30.516 1.00 69.75 105 ARG A C 1
ATOM 816 O O . ARG A 1 105 ? -6.588 -5.316 30.150 1.00 69.75 105 ARG A O 1
#

Secondary structure (DSSP, 8-state):
-PPPP--PPPEETTEE-----EEEE-SSS-EEEEE-GGGGT-EETTEEHHHHHHHHSS-EE-TTT-PEE----TT-TTHHHHHHHHHHHHHHHHHHHHHTSPPP-

Sequence (105 aa):
MADSPQFATGEENGLLFPAVCKSLKVNDSFTLSGIPPEAFEYRLGNRSSLDWVIDQYQVMEDKHSGIRSDPNRADDPDYIVRMVGQVIRVSVETVRIVKSLPAAR

Foldseek 3Di:
DDDDDDPDQDDDPNDGDPQPWDKDDQDPVDIRTRQHPQLFVCDDPPGGLLVVLSVQQDFDADPPPRDTDHNADPVCRCVSVVVSVVSSVVSNVVSVVVVPDDPDD

Nearest PDB structures (foldseek):
  5ffj-assembly2_B  TM=8.915E-01  e=1.943E-05  Lactococcus lactis
  5ffj-assembly1_A  TM=8.909E-01  e=3.067E-05  Lactococcus lactis
  4xqk-assembly1_A  TM=8.596E-01  e=2.522E-05  Lactococcus cremoris
  4xqk-assembly2_B  TM=8.761E-01  e=1.566E-04  Lactococcus cremoris
  3zow-assembly16_P  TM=3.418E-01  e=6.926E+00  Nitrosomonas europaea

Solvent-accessible surface area (backbone atoms only — not comparable to full-atom values): 6678 Å² total; per-residue (Å²): 137,80,84,73,84,78,77,76,66,62,74,61,96,87,43,84,50,72,72,67,56,42,68,46,77,78,53,98,91,44,65,51,66,72,39,61,61,52,27,57,68,30,58,64,85,95,38,24,57,60,55,51,48,61,72,64,66,44,78,44,66,42,87,87,80,67,53,72,47,67,73,78,42,91,92,43,78,58,50,66,63,54,48,51,56,50,50,43,50,52,20,37,52,48,44,53,54,59,72,69,51,77,79,86,129

Mean predicted aligned error: 9.47 Å

Radius of gyration: 17.39 Å; Cα contacts (8 Å, |Δi|>4): 96; chains: 1; bounding box: 56×25×49 Å